Protein AF-A0A4U5LZ97-F1 (afdb_monomer)

Solvent-accessible surface area (backbone atoms only — not comparable to full-atom values): 7752 Å² total; per-residue (Å²): 99,38,39,40,24,37,63,48,69,78,49,68,56,41,72,52,83,88,44,97,67,44,51,53,61,88,69,51,72,62,68,52,49,62,56,18,42,47,71,69,48,42,40,31,29,49,67,33,54,54,53,28,66,70,42,46,84,82,51,78,83,52,92,55,54,44,54,29,56,44,4,62,55,27,60,91,48,46,75,42,74,39,88,79,74,85,77,73,86,81,75,78,87,63,72,98,75,79,83,87,78,81,83,88,55,75,45,76,43,74,77,49,102,63,36,31,36,46,36,56,59,83,79,81,83,133

Nearest PDB structures (foldseek):
  7jhk-assembly4_D  TM=8.291E-01  e=2.664E-02  Homo sapiens
  6wmn-assembly2_D  TM=7.749E-01  e=2.044E-02  Homo sapiens
  6wmn-assembly2_C  TM=7.856E-01  e=2.847E-02  Homo sapiens
  6wmn-assembly1_B  TM=7.831E-01  e=3.250E-02  Homo sapiens

Radius of gyration: 16.09 Å; Cα contacts (8 Å, |Δi|>4): 200; chains: 1; bounding box: 37×41×35 Å

pLDDT: mean 73.14, std 24.69, range [27.11, 96.69]

Secondary structure (DSSP, 8-state):
-EEEEEEES--BPP--TTSTT---TTT--SSBPPPEEEEEEEEEEHHHHHHHHHHGGGS---S-HHHIIIIITTTTSEEEE-TTTS---------S-S-SS----EEEEE-SSSEEEEEE------

Foldseek 3Di:
DEKEAAKDAFAFQDCPPVDPRHDDCVQPVDRGQHIWHDDQWIKDWPVLVVQLVVQLVVHRDDPPCRS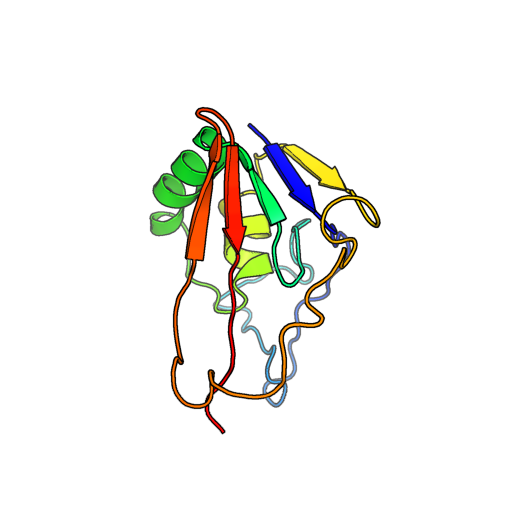RRRTPSSPVHHYDHDHDPDDPPPDPPPDPDDPPDDDDDQDFDDPDPTMIIGRDDDDDDD

Sequence (126 aa):
MSISGITWSTSKVERNPVSRWFVSKKTFNLPMFPVYTTGPAYIMASAACRSILKAVPLHLFLFIEDAFYAGIVAERVKRFNKERVLFVDTRLKSKKTLFGKLSRFATFRQVSRTMVSVILIWEKPK

Organism: Steinernema carpocapsae (NCBI:txid34508)

Structure (mmCIF, N/CA/C/O backbone):
data_AF-A0A4U5LZ97-F1
#
_entry.id   AF-A0A4U5LZ97-F1
#
loop_
_atom_site.group_PDB
_atom_site.id
_atom_site.type_symbol
_atom_site.label_atom_id
_atom_site.label_alt_id
_atom_site.label_comp_id
_atom_site.label_asym_id
_atom_site.label_entity_id
_atom_site.label_seq_id
_atom_site.pdbx_PDB_ins_code
_atom_site.Cartn_x
_atom_site.Cartn_y
_atom_site.Cartn_z
_atom_site.occupancy
_atom_site.B_iso_or_equiv
_atom_site.auth_seq_id
_atom_site.auth_comp_id
_atom_site.auth_asym_id
_atom_site.auth_atom_id
_atom_site.pdbx_PDB_model_num
ATOM 1 N N . MET A 1 1 ? -6.111 2.223 15.580 1.00 80.19 1 MET A N 1
ATOM 2 C CA . MET A 1 1 ? -6.597 1.785 14.250 1.00 80.19 1 MET A CA 1
ATOM 3 C C . MET A 1 1 ? -5.629 0.744 13.708 1.00 80.19 1 MET A C 1
ATOM 5 O O . MET A 1 1 ? -4.432 0.953 13.889 1.00 80.19 1 MET A O 1
ATOM 9 N N . SER A 1 2 ? -6.103 -0.356 13.115 1.00 87.94 2 SER A N 1
ATOM 10 C CA . SER A 1 2 ? -5.221 -1.450 12.689 1.00 87.94 2 SER A CA 1
ATOM 11 C C . SER A 1 2 ? -5.644 -2.175 11.408 1.00 87.94 2 SER A C 1
ATOM 13 O O . SER A 1 2 ? -6.821 -2.157 11.038 1.00 87.94 2 SER A O 1
ATOM 15 N N . ILE A 1 3 ? -4.660 -2.823 10.775 1.00 88.81 3 ILE A N 1
ATOM 16 C CA . ILE A 1 3 ? -4.787 -3.754 9.643 1.00 88.81 3 ILE A CA 1
ATOM 17 C C . ILE A 1 3 ? -4.151 -5.090 10.054 1.00 88.81 3 ILE A C 1
ATOM 19 O O . ILE A 1 3 ? -3.139 -5.118 10.757 1.00 88.81 3 ILE A O 1
ATOM 23 N N . SER A 1 4 ? -4.757 -6.206 9.665 1.00 88.31 4 SER A N 1
ATOM 24 C CA . SER A 1 4 ? -4.269 -7.563 9.917 1.00 88.31 4 SER A CA 1
ATOM 25 C C . SER A 1 4 ? -4.285 -8.376 8.627 1.00 88.31 4 SER A C 1
ATOM 27 O O . SER A 1 4 ? -5.308 -8.438 7.946 1.00 88.31 4 SER A O 1
ATOM 29 N N . GLY A 1 5 ? -3.161 -9.016 8.316 1.00 86.75 5 GLY A N 1
ATOM 30 C CA . GLY A 1 5 ? -2.967 -9.827 7.114 1.00 86.75 5 GLY A CA 1
ATOM 31 C C . GLY A 1 5 ? -1.501 -10.218 6.953 1.00 86.75 5 GLY A C 1
ATOM 32 O O . GLY A 1 5 ? -0.728 -10.098 7.906 1.00 86.75 5 GLY A O 1
ATOM 33 N N . ILE A 1 6 ? -1.120 -10.667 5.759 1.00 87.44 6 ILE A N 1
ATOM 34 C CA . ILE A 1 6 ? 0.278 -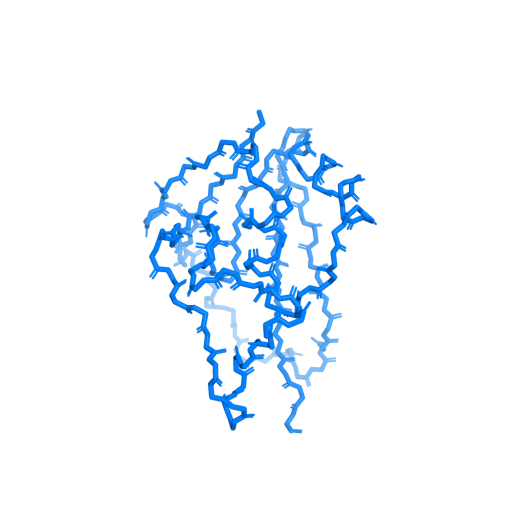10.968 5.430 1.00 87.44 6 ILE A CA 1
ATOM 35 C C . ILE A 1 6 ? 0.992 -9.642 5.177 1.00 87.44 6 ILE A C 1
ATOM 37 O O . ILE A 1 6 ? 0.552 -8.858 4.340 1.00 87.44 6 ILE A O 1
ATOM 41 N N . THR A 1 7 ? 2.064 -9.355 5.911 1.00 89.56 7 THR A N 1
ATOM 42 C CA . THR A 1 7 ? 2.809 -8.096 5.755 1.00 89.56 7 THR A CA 1
ATOM 43 C C . THR A 1 7 ? 4.109 -8.302 5.000 1.00 89.56 7 THR A C 1
ATOM 45 O O . THR A 1 7 ? 4.870 -9.206 5.330 1.00 89.56 7 THR A O 1
ATOM 48 N N . TRP A 1 8 ? 4.399 -7.425 4.044 1.00 88.69 8 TRP A N 1
ATOM 49 C CA . TRP A 1 8 ? 5.676 -7.368 3.339 1.00 88.69 8 TRP A CA 1
ATOM 50 C C . TRP A 1 8 ? 6.440 -6.117 3.766 1.00 88.69 8 TRP A C 1
ATOM 52 O O . TRP A 1 8 ? 5.902 -5.013 3.704 1.00 88.69 8 TRP A O 1
ATOM 62 N N . SER A 1 9 ? 7.686 -6.285 4.212 1.00 84.38 9 SER A N 1
ATOM 63 C CA . SER A 1 9 ? 8.515 -5.200 4.760 1.00 84.38 9 SER A CA 1
ATOM 64 C C . SER A 1 9 ? 9.684 -4.772 3.869 1.00 84.38 9 SER A C 1
ATOM 66 O O . SER A 1 9 ? 10.248 -3.707 4.091 1.00 84.38 9 SER A O 1
ATOM 68 N N . THR A 1 10 ? 10.046 -5.564 2.857 1.00 82.94 10 THR A N 1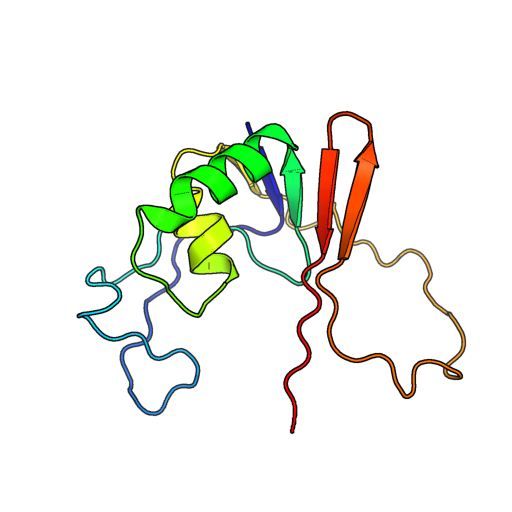
ATOM 69 C CA . THR A 1 10 ? 11.270 -5.374 2.053 1.00 82.94 10 THR A CA 1
ATOM 70 C C . THR A 1 10 ? 11.016 -5.440 0.543 1.00 82.94 10 THR A C 1
ATOM 72 O O . THR A 1 10 ? 11.867 -5.869 -0.235 1.00 82.94 10 THR A O 1
ATOM 75 N N . SER A 1 11 ? 9.836 -5.007 0.094 1.00 91.12 11 SER A N 1
ATOM 76 C CA . SER A 1 11 ? 9.476 -5.046 -1.327 1.00 91.12 11 SER A CA 1
ATOM 77 C C . SER A 1 11 ? 10.227 -3.972 -2.121 1.00 91.12 11 SER A C 1
ATOM 79 O O . SER A 1 11 ? 9.946 -2.777 -1.988 1.00 91.12 11 SER A O 1
ATOM 81 N N . LYS A 1 12 ? 11.139 -4.400 -2.999 1.00 94.94 12 LYS A N 1
ATOM 82 C CA . LYS A 1 12 ? 11.833 -3.516 -3.943 1.00 94.94 12 LYS A CA 1
ATOM 83 C C . LYS A 1 12 ? 10.863 -2.971 -4.987 1.00 94.94 12 LYS A C 1
ATOM 85 O O . LYS A 1 12 ? 10.000 -3.692 -5.486 1.00 94.94 12 LYS A O 1
ATOM 90 N N . VAL A 1 13 ? 11.023 -1.697 -5.325 1.00 95.88 13 VAL A N 1
ATOM 91 C CA . VAL A 1 13 ? 10.261 -1.069 -6.402 1.00 95.88 13 VAL A CA 1
ATOM 92 C C . VAL A 1 13 ? 10.843 -1.514 -7.736 1.00 95.88 13 VAL A C 1
ATOM 94 O O . VAL A 1 13 ? 12.035 -1.332 -7.992 1.00 95.88 13 VAL A O 1
ATOM 97 N N . GLU A 1 14 ? 10.002 -2.084 -8.591 1.00 96.69 14 GLU A N 1
ATOM 98 C CA . GLU A 1 14 ? 10.411 -2.537 -9.914 1.00 96.69 14 GLU A CA 1
ATOM 99 C C . GLU A 1 14 ? 10.627 -1.342 -10.852 1.00 96.69 14 GLU A C 1
ATOM 101 O O . GLU A 1 14 ? 9.759 -0.481 -11.013 1.00 96.69 14 GLU A O 1
ATOM 106 N N . ARG A 1 15 ? 11.818 -1.275 -11.456 1.00 95.88 15 ARG A N 1
ATOM 107 C CA . ARG A 1 15 ? 12.279 -0.159 -12.298 1.00 95.88 15 ARG A CA 1
ATOM 108 C C . ARG A 1 15 ? 12.506 -0.564 -13.753 1.00 95.88 15 ARG A C 1
ATOM 110 O O . ARG A 1 15 ? 12.850 0.296 -14.557 1.00 95.88 15 ARG A O 1
ATOM 117 N N . ASN A 1 16 ? 12.300 -1.830 -14.100 1.00 96.00 16 ASN A N 1
ATOM 118 C CA . ASN A 1 16 ? 12.311 -2.288 -15.479 1.00 96.00 16 ASN A CA 1
ATOM 119 C C . ASN A 1 16 ? 10.979 -1.924 -16.170 1.00 96.00 16 ASN A C 1
ATOM 121 O O . ASN A 1 16 ? 9.952 -2.470 -15.765 1.00 96.00 16 ASN A O 1
ATOM 125 N N . PRO A 1 17 ? 10.973 -1.071 -17.215 1.00 94.06 17 PRO A N 1
ATOM 126 C CA . PRO A 1 17 ? 9.753 -0.639 -17.906 1.00 94.06 17 PRO A CA 1
ATOM 127 C C . PRO A 1 17 ? 8.975 -1.768 -18.595 1.00 94.06 17 PRO A C 1
ATOM 129 O O . PRO A 1 17 ? 7.796 -1.595 -18.886 1.00 94.06 17 PRO A O 1
ATOM 132 N N . VAL A 1 18 ? 9.599 -2.924 -18.832 1.00 95.31 18 VAL A N 1
ATOM 133 C CA . VAL A 1 18 ? 8.944 -4.101 -19.432 1.00 95.31 18 VAL A CA 1
ATOM 134 C C . VAL A 1 18 ? 8.120 -4.881 -18.398 1.00 95.31 18 VAL A C 1
ATOM 136 O O . VAL A 1 18 ? 7.234 -5.659 -18.746 1.00 95.31 18 VAL A O 1
ATOM 139 N N . SER A 1 19 ? 8.386 -4.685 -17.105 1.00 94.75 19 SER A N 1
ATOM 140 C CA . SER A 1 19 ? 7.673 -5.399 -16.052 1.00 94.75 19 SER A CA 1
ATOM 141 C C . SER A 1 19 ? 6.260 -4.857 -15.859 1.00 94.75 19 SER A C 1
ATOM 143 O O . SER A 1 19 ? 6.039 -3.653 -15.748 1.00 94.75 19 SER A O 1
ATOM 145 N N . ARG A 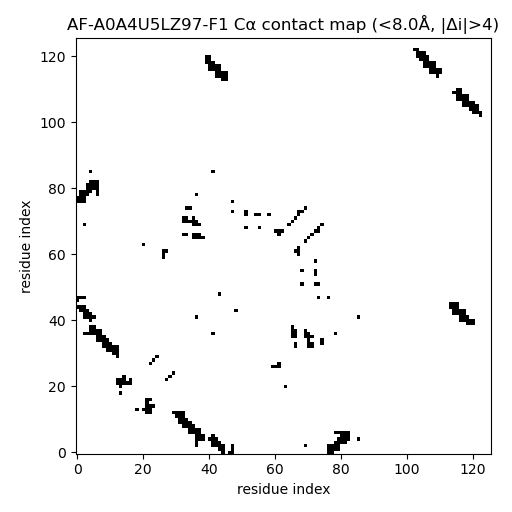1 20 ? 5.299 -5.765 -15.661 1.00 91.50 20 ARG A N 1
ATOM 146 C CA . ARG A 1 20 ? 3.922 -5.428 -15.253 1.00 91.50 20 ARG A CA 1
ATOM 147 C C . ARG A 1 20 ? 3.836 -4.646 -13.936 1.00 91.50 20 ARG A C 1
ATOM 149 O O . ARG A 1 20 ? 2.780 -4.101 -13.630 1.00 91.50 20 ARG A O 1
ATOM 156 N N . TRP A 1 21 ? 4.905 -4.663 -13.141 1.00 93.12 21 TRP A N 1
ATOM 157 C CA . TRP A 1 21 ? 5.005 -3.987 -11.849 1.00 93.12 21 TRP A CA 1
ATOM 158 C C . TRP A 1 21 ? 5.874 -2.725 -11.912 1.00 93.12 21 TRP A C 1
ATOM 160 O O . TRP A 1 21 ? 6.200 -2.172 -10.867 1.00 93.12 21 TRP A O 1
ATOM 170 N N . PHE A 1 22 ? 6.255 -2.272 -13.111 1.00 95.81 22 PHE A N 1
ATOM 171 C CA . PHE A 1 22 ? 7.088 -1.089 -13.302 1.00 95.81 22 PHE A CA 1
ATOM 172 C C . PHE A 1 22 ? 6.497 0.152 -12.635 1.00 95.81 22 PHE A C 1
ATOM 174 O O . PHE A 1 22 ? 5.366 0.547 -12.915 1.00 95.81 22 PHE A O 1
ATOM 181 N N . VAL A 1 23 ? 7.306 0.830 -11.825 1.00 95.75 23 VAL A N 1
ATOM 182 C CA . VAL A 1 23 ? 6.962 2.126 -11.243 1.00 95.75 23 VAL A CA 1
ATOM 183 C C . VAL A 1 23 ? 8.046 3.132 -11.593 1.00 95.75 23 VAL A C 1
ATOM 185 O O . VAL A 1 23 ? 9.232 2.938 -11.310 1.00 95.75 23 VAL A O 1
ATOM 188 N N . SER A 1 24 ? 7.639 4.257 -12.178 1.00 94.94 24 SER A N 1
ATOM 189 C CA . SER A 1 24 ? 8.561 5.340 -12.512 1.00 94.94 24 SER A CA 1
ATOM 190 C C . SER A 1 24 ? 9.044 6.080 -11.256 1.00 94.94 24 SER A C 1
ATOM 192 O O . SER A 1 24 ? 8.335 6.157 -10.249 1.00 94.94 24 SER A O 1
ATOM 194 N N . LYS A 1 25 ? 10.234 6.695 -11.313 1.00 95.50 25 LYS A N 1
ATOM 195 C CA . LYS A 1 25 ? 10.718 7.571 -10.227 1.00 95.50 25 LYS A CA 1
ATOM 196 C C . LYS A 1 25 ? 9.847 8.819 -10.030 1.00 95.50 25 LYS A C 1
ATOM 198 O O . LYS A 1 25 ? 9.851 9.371 -8.937 1.00 95.50 25 LYS A O 1
ATOM 203 N N . LYS A 1 26 ? 9.098 9.236 -11.062 1.00 94.19 26 LYS A N 1
ATOM 204 C CA . LYS A 1 26 ? 8.130 10.342 -10.979 1.00 94.19 26 LYS A CA 1
ATOM 205 C C . LYS A 1 26 ? 6.917 9.965 -10.123 1.00 94.19 26 LYS A C 1
ATOM 207 O O . LYS A 1 26 ? 6.404 10.808 -9.404 1.00 94.19 26 LYS A O 1
ATOM 212 N N . THR A 1 27 ? 6.481 8.705 -10.192 1.00 93.44 27 THR A N 1
ATOM 213 C CA . THR A 1 27 ? 5.342 8.187 -9.417 1.00 93.44 27 THR A CA 1
ATOM 214 C C . THR A 1 27 ? 5.731 7.885 -7.972 1.00 93.44 27 THR A C 1
ATOM 216 O O . THR A 1 27 ? 5.002 8.219 -7.047 1.00 93.44 27 THR A O 1
ATOM 219 N N . PHE A 1 28 ? 6.884 7.245 -7.772 1.00 94.12 28 PHE A N 1
ATOM 220 C CA . PHE A 1 28 ? 7.402 6.905 -6.450 1.00 94.12 28 PHE A CA 1
ATOM 221 C C . PHE A 1 28 ? 8.929 6.886 -6.505 1.00 94.12 28 PHE A C 1
ATOM 223 O O . PHE A 1 28 ? 9.521 6.090 -7.242 1.00 94.12 28 PHE A O 1
ATOM 230 N N . ASN A 1 29 ? 9.582 7.782 -5.768 1.00 94.56 29 ASN A N 1
ATOM 231 C CA . ASN A 1 29 ? 11.022 8.031 -5.891 1.00 94.56 29 ASN A CA 1
ATOM 232 C C . ASN A 1 29 ? 11.890 7.063 -5.064 1.00 94.56 29 ASN A C 1
ATOM 234 O O . ASN A 1 29 ? 13.037 6.818 -5.440 1.00 94.56 29 ASN 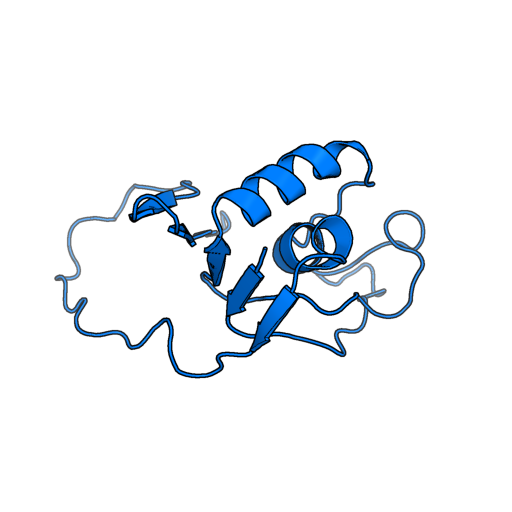A O 1
ATOM 238 N N . LEU A 1 30 ? 11.350 6.473 -3.995 1.00 94.31 30 LEU A N 1
ATOM 239 C CA . LEU A 1 30 ? 12.098 5.595 -3.095 1.00 94.31 30 LEU A CA 1
ATOM 240 C C . LEU A 1 30 ? 12.390 4.222 -3.727 1.00 94.31 30 LEU A C 1
ATOM 242 O O . LEU A 1 30 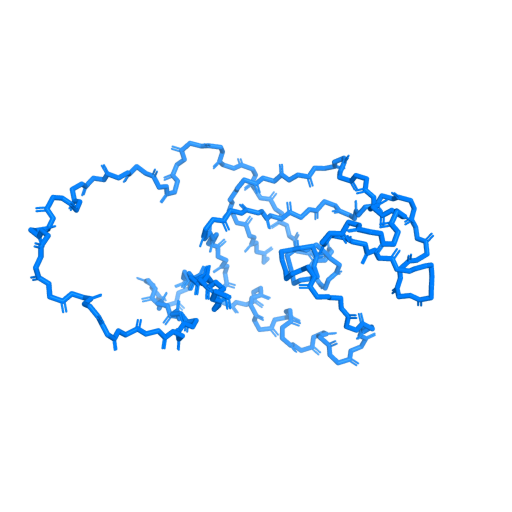? 11.609 3.724 -4.540 1.00 94.31 30 LEU A O 1
ATOM 246 N N . PRO A 1 31 ? 13.511 3.572 -3.376 1.00 95.00 31 PRO A N 1
ATOM 247 C CA . PRO A 1 31 ? 13.878 2.268 -3.934 1.00 95.00 31 PRO A CA 1
ATOM 248 C C . PRO A 1 31 ? 13.052 1.099 -3.373 1.00 95.00 31 PRO A C 1
ATOM 250 O O . PRO A 1 31 ? 12.983 0.049 -4.010 1.00 95.00 31 PRO A O 1
ATOM 253 N N . MET A 1 32 ? 12.430 1.279 -2.206 1.00 95.06 32 MET A N 1
ATOM 254 C CA . MET A 1 32 ? 11.659 0.263 -1.487 1.00 95.06 32 MET A CA 1
ATOM 255 C C . MET A 1 32 ? 10.282 0.824 -1.140 1.00 95.06 32 MET A C 1
ATOM 257 O O . MET A 1 32 ? 10.169 1.996 -0.774 1.00 95.06 32 MET A O 1
ATOM 261 N N . PHE A 1 33 ? 9.245 -0.006 -1.242 1.00 94.31 33 PHE A N 1
ATOM 262 C CA . PHE A 1 33 ? 7.934 0.345 -0.703 1.00 94.31 33 PHE A CA 1
ATOM 263 C C . PHE A 1 33 ? 7.961 0.341 0.833 1.00 94.31 33 PHE A C 1
ATOM 265 O O . PHE A 1 33 ? 8.722 -0.435 1.421 1.00 94.31 33 PHE A O 1
ATOM 272 N N . PRO A 1 34 ? 7.129 1.168 1.497 1.00 93.25 34 PRO A N 1
ATOM 273 C CA . PRO A 1 34 ? 6.917 1.047 2.937 1.00 93.25 34 PRO A CA 1
ATOM 274 C C . PRO A 1 34 ? 6.291 -0.311 3.264 1.00 93.25 34 PRO A C 1
ATOM 276 O O . PRO A 1 34 ? 5.767 -0.986 2.382 1.00 93.25 34 PRO A O 1
ATOM 279 N N . VAL A 1 35 ? 6.287 -0.699 4.540 1.00 93.19 35 VAL A N 1
ATOM 280 C CA . VAL A 1 35 ? 5.620 -1.937 4.967 1.00 93.19 35 VAL A CA 1
ATOM 281 C C . VAL A 1 35 ? 4.141 -1.891 4.572 1.00 93.19 35 VAL A C 1
ATOM 283 O O . VAL A 1 35 ? 3.420 -0.975 4.972 1.00 93.19 35 VAL A O 1
ATOM 286 N N . TYR A 1 36 ? 3.673 -2.892 3.830 1.00 93.69 36 TYR A N 1
ATOM 287 C CA . TYR A 1 36 ? 2.272 -3.004 3.423 1.00 93.69 36 TYR A CA 1
ATOM 288 C C . TYR A 1 36 ? 1.698 -4.383 3.722 1.00 93.69 36 TYR A C 1
ATOM 290 O O . TYR A 1 36 ? 2.425 -5.354 3.928 1.00 93.69 36 TYR A O 1
ATOM 298 N N . THR A 1 37 ? 0.372 -4.455 3.801 1.00 91.50 37 THR A N 1
ATOM 299 C CA . THR A 1 37 ? -0.352 -5.725 3.896 1.00 91.50 37 THR A CA 1
ATOM 300 C C . THR A 1 37 ? -0.762 -6.160 2.494 1.00 91.50 37 THR A C 1
ATOM 302 O O . THR A 1 37 ? -1.260 -5.338 1.734 1.00 91.50 37 THR A O 1
ATOM 305 N N . THR A 1 38 ? -0.541 -7.427 2.159 1.00 88.44 38 THR A N 1
ATOM 306 C CA . THR A 1 38 ? -0.814 -7.999 0.837 1.00 88.44 38 THR A CA 1
ATOM 307 C C . THR A 1 38 ? -1.616 -9.291 0.941 1.00 88.44 38 THR A C 1
ATOM 309 O O . THR A 1 38 ? -1.738 -9.887 2.018 1.00 88.44 38 THR A O 1
ATOM 312 N N . GLY A 1 39 ? -2.149 -9.727 -0.195 1.00 82.88 39 GLY A N 1
ATOM 313 C CA . GLY A 1 39 ? -2.863 -10.982 -0.357 1.00 82.88 39 GLY A CA 1
ATOM 314 C C . GLY A 1 39 ? -4.261 -10.771 -0.932 1.00 82.88 39 GLY A C 1
ATOM 315 O O . GLY A 1 39 ? -4.677 -9.642 -1.171 1.00 82.88 39 GLY A O 1
ATOM 316 N N . PRO A 1 40 ? -5.024 -11.858 -1.127 1.00 79.38 40 PRO A N 1
ATOM 317 C CA . PRO A 1 40 ? -6.366 -11.779 -1.709 1.00 79.38 40 PRO A CA 1
ATOM 318 C C . PRO A 1 40 ? -7.355 -10.998 -0.830 1.00 79.38 40 PRO A C 1
ATOM 320 O O . PRO A 1 40 ? -8.399 -10.554 -1.304 1.00 79.38 40 PRO A O 1
ATOM 323 N N . ALA A 1 41 ? -7.056 -10.861 0.464 1.00 80.25 41 ALA A N 1
ATOM 324 C CA . ALA A 1 41 ? -7.815 -10.039 1.389 1.00 80.25 41 ALA A CA 1
ATOM 325 C C . ALA A 1 41 ? -7.038 -9.794 2.689 1.00 80.25 41 ALA A C 1
ATOM 327 O O . ALA A 1 41 ? -6.159 -10.563 3.086 1.00 80.25 41 ALA A O 1
ATOM 328 N N . TYR A 1 42 ? -7.425 -8.733 3.390 1.00 83.69 42 TYR A N 1
ATOM 329 C CA . TYR A 1 42 ? -6.951 -8.396 4.727 1.00 83.69 42 TYR A CA 1
ATOM 330 C C . TYR A 1 42 ? -8.090 -7.776 5.538 1.00 83.69 42 TYR A C 1
ATOM 332 O O . TYR A 1 42 ? -9.068 -7.242 5.011 1.00 83.69 42 TYR A O 1
ATOM 340 N N . ILE A 1 43 ? -7.981 -7.862 6.859 1.00 84.00 43 ILE A N 1
ATOM 341 C CA . ILE A 1 43 ? -8.984 -7.321 7.775 1.00 84.00 43 ILE A CA 1
ATOM 342 C C . ILE A 1 43 ? -8.499 -5.985 8.304 1.00 84.00 43 ILE A C 1
ATOM 344 O O . ILE A 1 43 ? -7.346 -5.847 8.711 1.00 84.00 43 ILE A O 1
ATOM 348 N N . MET A 1 44 ? -9.394 -5.003 8.355 1.00 86.06 44 MET A N 1
ATOM 349 C CA . MET A 1 44 ? -9.086 -3.709 8.946 1.00 86.06 44 MET A CA 1
ATOM 350 C C . MET A 1 44 ? -10.222 -3.188 9.815 1.00 86.06 44 MET A C 1
ATOM 352 O O . MET A 1 44 ? -11.406 -3.454 9.597 1.00 86.06 44 MET A O 1
ATOM 356 N N . ALA A 1 45 ? -9.850 -2.409 10.827 1.00 86.94 45 ALA A N 1
ATOM 357 C CA . ALA A 1 45 ? -10.826 -1.669 11.612 1.00 86.94 45 ALA A CA 1
ATOM 358 C C . ALA A 1 45 ? -11.553 -0.656 10.711 1.00 86.94 45 ALA A C 1
ATOM 360 O O . ALA A 1 45 ? -10.919 0.018 9.895 1.00 86.94 45 ALA A O 1
ATOM 361 N N . SER A 1 46 ? -12.862 -0.468 10.903 1.00 85.06 46 SER A N 1
ATOM 362 C CA . SER A 1 46 ? -13.648 0.491 10.102 1.00 85.06 46 SER A CA 1
ATOM 363 C C . SER A 1 46 ? -13.074 1.914 10.157 1.00 85.06 46 SER A C 1
ATOM 365 O O . SER A 1 46 ? -13.058 2.641 9.166 1.00 85.06 46 SER A O 1
ATOM 367 N N . ALA A 1 47 ? -12.526 2.296 11.311 1.00 86.38 47 ALA A N 1
ATOM 368 C CA . ALA A 1 47 ? -11.852 3.571 11.505 1.00 86.38 47 ALA A CA 1
ATOM 369 C C . ALA A 1 47 ? -10.544 3.690 10.697 1.00 86.38 47 ALA A C 1
ATOM 371 O O . ALA A 1 47 ? -10.261 4.765 10.176 1.00 86.38 47 ALA A O 1
ATOM 372 N N . ALA A 1 48 ? -9.793 2.591 10.537 1.00 87.94 48 ALA A N 1
ATOM 373 C CA . ALA A 1 48 ? -8.615 2.555 9.669 1.00 87.94 48 ALA A CA 1
ATOM 374 C C . ALA A 1 48 ? -9.018 2.759 8.203 1.00 87.94 48 ALA A C 1
ATOM 376 O O . ALA A 1 48 ? -8.456 3.622 7.540 1.00 87.94 48 ALA A O 1
ATOM 377 N N . CYS A 1 49 ? -10.047 2.041 7.736 1.00 88.62 49 CYS A N 1
ATOM 378 C CA . CYS A 1 49 ? -10.585 2.188 6.381 1.00 88.62 49 CYS A CA 1
ATOM 379 C C . CYS A 1 49 ? -10.988 3.643 6.088 1.00 88.62 49 CYS A C 1
ATOM 381 O O . CYS A 1 49 ? -10.524 4.235 5.117 1.00 88.62 49 CYS A O 1
ATOM 383 N N . ARG A 1 50 ? -11.769 4.266 6.981 1.00 88.75 50 ARG A N 1
ATOM 384 C CA . ARG A 1 50 ? -12.157 5.681 6.847 1.00 88.75 50 ARG A CA 1
ATOM 385 C C . ARG A 1 50 ? -10.956 6.625 6.825 1.00 88.75 50 ARG A C 1
ATOM 387 O O . ARG A 1 50 ? -10.957 7.577 6.052 1.00 88.75 50 ARG A O 1
ATOM 394 N N . SER A 1 51 ? -9.953 6.383 7.668 1.00 90.44 51 SER A N 1
ATOM 395 C CA . SER A 1 51 ? -8.736 7.200 7.698 1.00 90.44 51 SER A CA 1
ATOM 396 C C . SER A 1 51 ? -7.954 7.098 6.391 1.00 90.44 51 SER A C 1
ATOM 398 O O . SER A 1 51 ? -7.492 8.118 5.891 1.00 90.44 51 SER A O 1
ATOM 400 N N . ILE A 1 52 ? -7.837 5.889 5.834 1.00 91.69 52 ILE A N 1
ATOM 401 C CA . ILE A 1 52 ? -7.176 5.648 4.548 1.00 91.69 52 ILE A CA 1
ATOM 402 C C . ILE A 1 52 ? -7.925 6.402 3.453 1.00 91.69 52 ILE A C 1
ATOM 404 O O . ILE A 1 52 ? -7.323 7.227 2.780 1.00 91.69 52 ILE A O 1
ATOM 408 N N . LEU A 1 53 ? -9.245 6.209 3.339 1.00 91.75 53 LEU A N 1
ATOM 409 C CA . LEU A 1 53 ? -10.064 6.856 2.306 1.00 91.75 53 LEU A CA 1
ATOM 410 C C . LEU A 1 53 ? -9.976 8.388 2.346 1.00 91.75 53 LEU A C 1
ATOM 412 O O . LEU A 1 53 ? -9.907 9.019 1.297 1.00 91.75 53 LEU A O 1
ATOM 416 N N . LYS A 1 54 ? -9.918 8.989 3.541 1.00 93.19 54 LYS A N 1
ATOM 417 C CA . LYS A 1 54 ? -9.726 10.440 3.697 1.00 93.19 54 LYS A CA 1
ATOM 418 C C . LYS A 1 54 ? -8.336 10.921 3.270 1.00 93.19 54 LYS A C 1
ATOM 420 O O . LYS A 1 54 ? -8.203 12.068 2.866 1.00 93.19 54 LYS A O 1
ATOM 425 N N . ALA A 1 55 ? -7.316 10.074 3.383 1.00 93.62 55 ALA A N 1
ATOM 426 C CA . ALA A 1 55 ? -5.936 10.415 3.050 1.00 93.62 55 ALA A CA 1
ATOM 427 C C . ALA A 1 55 ? -5.582 10.162 1.573 1.00 93.62 55 ALA A C 1
ATOM 429 O O . ALA A 1 55 ? -4.604 10.731 1.092 1.00 93.62 55 ALA A O 1
ATOM 430 N N . VAL A 1 56 ? -6.361 9.354 0.840 1.00 93.31 56 VAL A N 1
ATOM 431 C CA . VAL A 1 56 ? -6.119 9.046 -0.586 1.00 93.31 56 VAL A CA 1
ATOM 432 C C . VAL A 1 56 ? -5.895 10.301 -1.447 1.00 93.31 56 VAL A C 1
ATOM 434 O O . VAL A 1 56 ? -4.908 10.306 -2.180 1.00 93.31 56 VAL A O 1
ATOM 437 N N . PRO A 1 57 ? -6.708 11.377 -1.356 1.00 94.38 57 PRO A N 1
ATOM 438 C CA . PRO A 1 57 ? -6.543 12.552 -2.221 1.00 94.38 57 PRO A CA 1
ATOM 439 C C . PRO A 1 57 ? -5.231 13.320 -2.009 1.00 94.38 57 PRO A C 1
ATOM 441 O O . PRO A 1 57 ? -4.869 14.146 -2.838 1.00 94.38 57 PRO A O 1
ATOM 444 N N . LEU A 1 58 ? -4.525 13.067 -0.902 1.00 94.31 58 LEU A N 1
ATOM 445 C CA . LEU A 1 58 ? -3.260 13.726 -0.561 1.00 94.31 58 LEU A CA 1
ATOM 446 C C . LEU A 1 58 ? -2.038 13.035 -1.186 1.00 94.31 58 LEU A C 1
ATOM 448 O O . LEU A 1 58 ? -0.915 13.497 -0.996 1.00 94.31 58 LEU A O 1
ATOM 452 N N . HIS A 1 59 ? -2.235 11.917 -1.889 1.00 92.38 59 HIS A N 1
ATOM 453 C CA . HIS A 1 59 ? -1.157 11.086 -2.413 1.00 92.38 59 HIS A CA 1
ATOM 454 C C . HIS A 1 59 ? -1.248 10.949 -3.932 1.00 92.38 59 HIS A C 1
ATOM 456 O O . HIS A 1 59 ? -2.332 10.845 -4.505 1.00 92.38 59 HIS A O 1
ATOM 462 N N . LEU A 1 60 ? -0.086 10.879 -4.585 1.00 93.12 60 LEU A N 1
ATOM 463 C CA . LEU A 1 60 ? -0.012 10.524 -5.996 1.00 93.12 60 LEU A CA 1
ATOM 464 C C . LEU A 1 60 ? -0.407 9.056 -6.176 1.00 93.12 60 LEU A C 1
ATOM 466 O O . LEU A 1 60 ? 0.148 8.174 -5.520 1.00 93.12 60 LEU A O 1
ATOM 470 N N . PHE A 1 61 ? -1.366 8.800 -7.065 1.00 91.75 61 PHE A N 1
ATOM 471 C CA . PHE A 1 61 ? -1.891 7.459 -7.290 1.00 91.75 61 PHE A CA 1
ATOM 472 C C . PHE A 1 61 ? -0.802 6.479 -7.754 1.00 91.75 61 PHE A C 1
ATOM 474 O O . PHE A 1 61 ? -0.039 6.758 -8.683 1.00 91.75 61 PHE A O 1
ATOM 481 N N . LEU A 1 62 ? -0.781 5.299 -7.130 1.00 92.56 62 LEU A N 1
ATOM 482 C CA . LEU A 1 62 ? 0.055 4.162 -7.500 1.00 92.56 62 LEU A CA 1
ATOM 483 C C . LEU A 1 62 ? -0.851 2.965 -7.811 1.00 92.56 62 LEU A C 1
ATOM 485 O O . LEU A 1 62 ? -1.654 2.561 -6.978 1.00 92.56 62 LEU A O 1
ATOM 489 N N . PHE A 1 63 ? -0.685 2.365 -8.992 1.00 91.19 63 PHE A N 1
ATOM 490 C CA . PHE A 1 63 ? -1.558 1.281 -9.469 1.00 91.19 63 PHE A CA 1
ATOM 491 C C . PHE A 1 63 ? -1.408 -0.045 -8.703 1.00 91.19 63 PHE A C 1
ATOM 493 O O . PHE A 1 63 ? -2.231 -0.944 -8.857 1.00 91.19 63 PHE A O 1
ATOM 500 N N . ILE A 1 64 ? -0.341 -0.202 -7.918 1.00 92.06 64 ILE A N 1
ATOM 501 C CA . ILE A 1 64 ? -0.143 -1.368 -7.057 1.00 92.06 64 ILE A CA 1
ATOM 502 C C . ILE A 1 64 ? -0.985 -1.147 -5.797 1.00 92.06 64 ILE A C 1
ATOM 504 O O . ILE A 1 64 ? -0.521 -0.531 -4.840 1.00 92.06 64 ILE A O 1
ATOM 508 N N . GLU A 1 65 ? -2.231 -1.621 -5.829 1.00 91.38 65 GLU A N 1
ATOM 509 C CA . GLU A 1 65 ? -3.267 -1.315 -4.831 1.00 91.38 65 GLU A CA 1
ATOM 510 C C . GLU A 1 65 ? -2.845 -1.634 -3.391 1.00 91.38 65 GLU A C 1
ATOM 512 O O . GLU A 1 65 ? -2.962 -0.768 -2.524 1.00 91.38 65 GLU A O 1
ATOM 517 N N . ASP A 1 66 ? -2.294 -2.825 -3.139 1.00 91.88 66 ASP A N 1
ATOM 518 C CA . ASP A 1 66 ? -1.815 -3.229 -1.808 1.00 91.88 66 ASP A CA 1
ATOM 519 C C . ASP A 1 66 ? -0.735 -2.269 -1.284 1.00 91.88 66 ASP A C 1
ATOM 521 O O . ASP A 1 66 ? -0.814 -1.760 -0.162 1.00 91.88 66 ASP A O 1
ATOM 525 N N . ALA A 1 67 ? 0.261 -1.963 -2.122 1.00 93.38 67 ALA A N 1
ATOM 526 C CA . ALA A 1 67 ? 1.344 -1.051 -1.769 1.00 93.38 67 ALA A CA 1
ATOM 527 C C . ALA A 1 67 ? 0.837 0.388 -1.578 1.00 93.38 67 ALA A C 1
ATOM 529 O O . ALA A 1 67 ? 1.334 1.109 -0.711 1.00 93.38 67 ALA A O 1
ATOM 530 N N . PHE A 1 68 ? -0.172 0.805 -2.345 1.00 94.69 68 PHE A N 1
ATOM 531 C CA . PHE A 1 68 ? -0.771 2.129 -2.245 1.00 94.69 68 PHE A CA 1
ATOM 532 C C . PHE A 1 68 ? -1.650 2.265 -0.997 1.00 94.69 68 PHE A C 1
ATOM 534 O O . PHE A 1 68 ? -1.317 3.029 -0.092 1.00 94.69 68 PHE A O 1
ATOM 541 N N . TYR A 1 69 ? -2.744 1.506 -0.905 1.00 93.88 69 TYR A N 1
ATOM 542 C CA . TYR A 1 69 ? -3.736 1.648 0.161 1.00 93.88 69 TYR A CA 1
ATOM 543 C C . TYR A 1 69 ? -3.255 1.092 1.497 1.00 93.88 69 TYR A C 1
ATOM 545 O O . TYR A 1 69 ? -3.448 1.744 2.520 1.00 93.88 69 TYR A O 1
ATOM 553 N N . ALA A 1 70 ? -2.642 -0.096 1.513 1.00 92.62 70 ALA A N 1
ATOM 554 C CA . ALA A 1 70 ? -2.209 -0.764 2.743 1.00 92.62 70 ALA A CA 1
ATOM 555 C C . ALA A 1 70 ? -0.743 -0.469 3.113 1.00 92.62 70 ALA A C 1
ATOM 557 O O . ALA A 1 70 ? -0.295 -0.848 4.201 1.00 92.62 70 ALA A O 1
ATOM 558 N N . GLY A 1 71 ? -0.006 0.234 2.249 1.00 93.88 71 GLY A N 1
ATOM 559 C CA . GLY A 1 71 ? 1.361 0.705 2.474 1.00 93.88 71 GLY A CA 1
ATOM 560 C C . GLY A 1 71 ? 1.431 2.212 2.658 1.00 93.88 71 GLY A C 1
ATOM 561 O O . GLY A 1 71 ? 1.399 2.694 3.788 1.00 93.88 71 GLY A O 1
ATOM 562 N N . ILE A 1 72 ? 1.520 2.928 1.536 1.00 94.50 72 ILE A N 1
ATOM 563 C CA . ILE A 1 72 ? 1.773 4.374 1.451 1.00 94.50 72 ILE A CA 1
ATOM 564 C C . ILE A 1 72 ? 0.699 5.167 2.204 1.00 94.50 72 ILE A C 1
ATOM 566 O O . ILE A 1 72 ? 1.004 5.877 3.155 1.00 94.50 72 ILE A O 1
ATOM 570 N N . VAL A 1 73 ? -0.574 5.003 1.841 1.00 94.94 73 VAL A N 1
ATOM 571 C CA . VAL A 1 73 ? -1.670 5.786 2.435 1.00 94.94 73 VAL A CA 1
ATOM 572 C C . VAL A 1 73 ? -1.937 5.361 3.887 1.00 94.94 73 VAL A C 1
ATOM 574 O O . VAL A 1 73 ? -2.306 6.177 4.731 1.00 94.94 73 VAL A O 1
ATOM 577 N N . ALA A 1 74 ? -1.726 4.081 4.206 1.00 93.19 74 ALA A N 1
ATOM 578 C CA . ALA A 1 74 ? -1.914 3.529 5.546 1.00 93.19 74 ALA A CA 1
ATOM 579 C C . ALA A 1 74 ? -0.656 3.576 6.427 1.00 93.19 74 ALA A C 1
ATOM 581 O O . ALA A 1 74 ? -0.617 2.876 7.438 1.00 93.19 74 ALA A O 1
ATOM 582 N N . GLU A 1 75 ? 0.377 4.354 6.089 1.00 90.06 75 GLU A N 1
ATOM 583 C CA . GLU A 1 75 ? 1.680 4.343 6.777 1.00 90.06 75 GLU A CA 1
ATOM 584 C C . GLU A 1 75 ? 1.545 4.402 8.310 1.00 90.06 75 GLU A C 1
ATOM 586 O O . GLU A 1 75 ? 2.108 3.564 9.015 1.00 90.06 75 GLU A O 1
ATOM 591 N N . ARG A 1 76 ? 0.683 5.296 8.815 1.00 87.88 76 ARG A N 1
ATOM 592 C CA . ARG A 1 76 ? 0.430 5.521 10.252 1.00 87.88 76 ARG A CA 1
ATOM 593 C C . ARG A 1 76 ? -0.504 4.498 10.917 1.00 87.88 76 ARG A C 1
ATOM 595 O O . ARG A 1 76 ? -0.785 4.598 12.113 1.00 87.88 76 ARG A O 1
ATOM 602 N N . VAL A 1 77 ? -1.036 3.532 10.172 1.00 89.88 77 VAL A N 1
ATOM 603 C CA . VAL A 1 77 ? -1.945 2.510 10.701 1.00 89.88 77 VAL A CA 1
ATOM 604 C C . VAL A 1 77 ? -1.137 1.340 11.265 1.00 89.88 77 VAL A C 1
ATOM 606 O O . VAL A 1 77 ? -0.237 0.813 10.613 1.00 89.88 77 VAL A O 1
ATOM 609 N N . LYS A 1 78 ? -1.472 0.892 12.484 1.00 90.31 78 LYS A N 1
ATOM 610 C CA . LYS A 1 78 ? -0.794 -0.255 13.110 1.00 90.31 78 LYS A CA 1
ATOM 611 C C . LYS A 1 78 ? -1.069 -1.532 12.313 1.00 90.31 78 LYS A C 1
ATOM 613 O O . LYS A 1 78 ? -2.224 -1.843 12.023 1.00 90.31 78 LYS A O 1
ATOM 618 N N . ARG A 1 79 ? -0.027 -2.294 11.996 1.00 88.25 79 ARG A N 1
ATOM 619 C CA . ARG A 1 79 ? -0.138 -3.546 11.238 1.00 88.25 79 ARG A CA 1
ATOM 620 C C . ARG A 1 79 ? 0.172 -4.729 12.140 1.00 88.25 79 ARG A C 1
ATOM 622 O O . ARG A 1 79 ? 1.103 -4.671 12.936 1.00 88.25 79 ARG A O 1
ATOM 629 N N . PHE A 1 80 ? -0.606 -5.792 11.996 1.00 86.81 80 PHE A N 1
ATOM 630 C CA . PHE A 1 80 ? -0.369 -7.065 12.663 1.00 86.81 80 PHE A CA 1
ATOM 631 C C . PHE A 1 80 ? -0.136 -8.132 11.600 1.00 86.81 80 PHE A C 1
ATOM 633 O O . PHE A 1 80 ? -1.060 -8.463 10.851 1.00 86.81 80 PHE A O 1
ATOM 640 N N . ASN A 1 81 ? 1.092 -8.653 11.538 1.00 83.75 81 ASN A N 1
ATOM 641 C CA . ASN A 1 81 ? 1.409 -9.768 10.657 1.00 83.75 81 ASN A CA 1
ATOM 642 C C . ASN A 1 81 ? 0.702 -11.026 11.175 1.00 83.75 81 ASN A C 1
ATOM 644 O O . ASN A 1 81 ? 0.933 -11.458 12.305 1.00 83.75 81 ASN A O 1
ATOM 648 N N . LYS A 1 82 ? -0.195 -11.589 10.367 1.00 74.50 82 LYS A N 1
ATOM 649 C CA . LYS A 1 82 ? -0.902 -12.835 10.671 1.00 74.50 82 LYS A CA 1
ATOM 650 C C . LYS A 1 82 ? -0.785 -13.774 9.482 1.00 74.50 82 LYS A C 1
ATOM 652 O O . LYS A 1 82 ? -1.724 -13.923 8.707 1.00 74.50 82 LYS A O 1
ATOM 657 N N . GLU A 1 83 ? 0.360 -14.440 9.387 1.00 57.84 83 GLU A N 1
ATOM 658 C CA . GLU A 1 83 ? 0.712 -15.337 8.279 1.00 57.84 83 GLU A CA 1
ATOM 659 C C . GLU A 1 83 ? -0.209 -16.563 8.139 1.00 57.84 83 GLU A C 1
ATOM 661 O O . GLU A 1 83 ? -0.194 -17.207 7.097 1.00 57.84 83 GLU A O 1
ATOM 666 N N . ARG A 1 84 ? -1.021 -16.906 9.156 1.00 48.72 84 ARG A N 1
ATOM 667 C CA . ARG A 1 84 ? -1.785 -18.175 9.177 1.00 48.72 84 ARG A CA 1
ATOM 668 C C . ARG A 1 84 ? -3.244 -18.121 9.640 1.00 48.72 84 ARG A C 1
ATOM 670 O O . ARG A 1 84 ? -3.852 -19.173 9.782 1.00 48.72 84 ARG A O 1
ATOM 677 N N . VAL A 1 85 ? -3.830 -16.952 9.914 1.00 49.19 85 VAL A N 1
ATOM 678 C CA . VAL A 1 85 ? -5.080 -16.919 10.718 1.00 49.19 85 VAL A CA 1
ATOM 679 C C . VAL A 1 85 ? -6.333 -16.486 9.951 1.00 49.19 85 VAL A C 1
ATOM 681 O O . VAL A 1 85 ? -7.433 -16.791 10.394 1.00 49.19 85 VAL A O 1
ATOM 684 N N . LEU A 1 86 ? -6.222 -15.796 8.812 1.00 52.16 86 LEU A N 1
ATOM 685 C CA . LEU A 1 86 ? -7.409 -15.162 8.211 1.00 52.16 86 LEU A CA 1
ATOM 686 C C . LEU A 1 86 ? -8.069 -15.949 7.075 1.00 52.16 86 LEU A C 1
ATOM 688 O O . LEU A 1 86 ? -9.259 -15.759 6.844 1.00 52.16 86 LEU A O 1
ATOM 692 N N . PHE A 1 87 ? -7.348 -16.869 6.431 1.00 49.31 87 PHE A N 1
ATOM 693 C CA . PHE A 1 87 ? -7.888 -17.704 5.354 1.00 49.31 87 PHE A CA 1
ATOM 694 C C . PHE A 1 87 ? -7.435 -19.153 5.522 1.00 49.31 87 PHE A C 1
ATOM 696 O O . PHE A 1 87 ? -6.590 -19.652 4.786 1.00 49.31 87 PHE A O 1
ATOM 703 N N . VAL A 1 88 ? -8.004 -19.841 6.512 1.00 40.59 88 VAL A N 1
ATOM 704 C CA . VAL A 1 88 ? -8.175 -21.290 6.389 1.00 40.59 88 VAL A CA 1
ATOM 705 C C . VAL A 1 88 ? -9.382 -21.466 5.473 1.00 40.59 88 VAL A C 1
ATOM 707 O O . VAL A 1 88 ? -10.490 -21.095 5.866 1.00 40.59 88 VAL A O 1
ATOM 710 N N . ASP A 1 89 ? -9.178 -21.978 4.257 1.00 41.41 89 ASP A N 1
ATOM 711 C CA . ASP A 1 89 ? -10.268 -22.480 3.411 1.00 41.41 89 ASP A CA 1
ATOM 712 C C . ASP A 1 89 ? -10.983 -23.600 4.176 1.00 41.41 89 ASP A C 1
ATOM 714 O O . ASP A 1 89 ? -10.636 -24.778 4.128 1.00 41.41 89 ASP A O 1
ATOM 718 N N . THR A 1 90 ? -11.962 -23.207 4.980 1.00 35.50 90 THR A N 1
ATOM 719 C CA . THR A 1 90 ? -12.873 -24.115 5.655 1.00 35.50 90 THR A CA 1
ATOM 720 C C . THR A 1 90 ? -14.118 -24.194 4.794 1.00 35.50 90 THR A C 1
ATOM 722 O O . THR A 1 90 ? -15.150 -23.613 5.105 1.00 35.50 90 THR A O 1
ATOM 725 N N . ARG A 1 91 ? -14.020 -24.984 3.720 1.00 34.50 91 ARG A N 1
ATOM 726 C CA . ARG A 1 91 ? -15.147 -25.473 2.914 1.00 34.50 91 ARG A CA 1
ATOM 727 C C . ARG A 1 91 ? -15.799 -24.417 2.016 1.00 34.50 91 ARG A C 1
ATOM 729 O O . ARG A 1 91 ? -16.942 -24.026 2.232 1.00 34.50 91 ARG A O 1
ATOM 736 N N . LEU A 1 92 ? -15.182 -24.158 0.867 1.00 39.94 92 LEU A N 1
ATOM 737 C CA . LEU A 1 92 ? -15.942 -23.984 -0.376 1.00 39.94 92 LEU A CA 1
ATOM 738 C C . LEU A 1 92 ? -15.617 -25.098 -1.380 1.00 39.94 92 LEU A C 1
ATOM 740 O O . LEU A 1 92 ? -15.233 -24.860 -2.518 1.00 39.94 92 LEU A O 1
ATOM 744 N N . LYS A 1 93 ? -15.942 -26.344 -1.002 1.00 32.09 93 LYS A N 1
ATOM 745 C CA . LYS A 1 93 ? -16.426 -27.345 -1.972 1.00 32.09 93 LYS A CA 1
ATOM 746 C C . LYS A 1 93 ? -17.839 -26.948 -2.441 1.00 32.09 93 LYS A C 1
ATOM 748 O O . LYS A 1 93 ? -18.786 -27.712 -2.287 1.00 32.09 93 LYS A O 1
ATOM 753 N N . SER A 1 94 ? -18.012 -25.731 -2.953 1.00 33.97 94 SER A N 1
ATOM 754 C CA . SER A 1 94 ? -19.218 -25.386 -3.702 1.00 33.97 94 SER A CA 1
ATOM 755 C C . SER A 1 94 ? -19.000 -25.859 -5.131 1.00 33.97 94 SER A C 1
ATOM 757 O O . SER A 1 94 ? -17.976 -25.566 -5.747 1.00 33.97 94 SER A O 1
ATOM 759 N N . LYS A 1 95 ? -19.925 -26.690 -5.606 1.00 27.11 95 LYS A N 1
ATOM 760 C CA . LYS A 1 95 ? -19.885 -27.362 -6.904 1.00 27.11 95 LYS A CA 1
ATOM 761 C C . LYS A 1 95 ? -19.503 -26.383 -8.021 1.00 27.11 95 LYS A C 1
ATOM 763 O O . LYS A 1 95 ? -20.055 -25.291 -8.120 1.00 27.11 95 LYS A O 1
ATOM 768 N N . LYS A 1 96 ? -18.582 -26.827 -8.881 1.00 34.59 96 LYS A N 1
ATOM 769 C CA . LYS A 1 96 ? -18.205 -26.220 -10.166 1.00 34.59 96 LYS A CA 1
ATOM 770 C C . LYS A 1 96 ? -19.421 -26.106 -11.103 1.00 34.59 96 LYS A C 1
ATOM 772 O O . LYS A 1 96 ? -19.524 -26.879 -12.038 1.00 34.59 96 LYS A O 1
ATOM 777 N N . THR A 1 97 ? -20.350 -25.191 -10.856 1.00 34.12 97 THR A N 1
ATOM 778 C CA . THR A 1 97 ? -21.468 -24.873 -11.764 1.00 34.12 97 THR A CA 1
ATOM 779 C C . THR A 1 97 ? -22.221 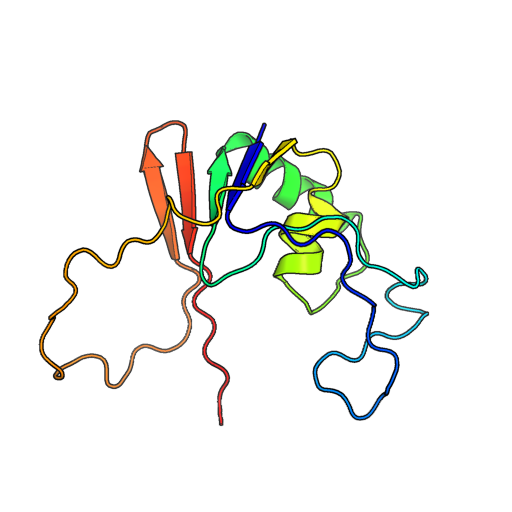-23.688 -11.171 1.00 34.12 97 THR A C 1
ATOM 781 O O . THR A 1 97 ? -23.067 -23.897 -10.314 1.00 34.12 97 THR A O 1
ATOM 784 N N . LEU A 1 98 ? -21.852 -22.456 -11.546 1.00 36.78 98 LEU A N 1
ATOM 785 C CA . LEU A 1 98 ? -22.785 -21.360 -11.893 1.00 36.78 98 LEU A CA 1
ATOM 786 C C . LEU A 1 98 ? -22.103 -19.987 -12.043 1.00 36.78 98 LEU A C 1
ATOM 788 O O . LEU A 1 98 ? -22.681 -19.099 -12.658 1.00 36.78 98 LEU A O 1
ATOM 792 N N . PHE A 1 99 ? -20.879 -19.780 -11.555 1.00 36.19 99 PHE A N 1
ATOM 793 C CA . PHE A 1 99 ? -20.214 -18.466 -11.631 1.00 36.19 99 PHE A CA 1
ATOM 794 C C . PHE A 1 99 ? -19.457 -18.234 -12.947 1.00 36.19 99 PHE A C 1
ATOM 796 O O . PHE A 1 99 ? -18.337 -17.743 -12.974 1.00 36.19 99 PHE A O 1
ATOM 803 N N . GLY A 1 100 ? -20.088 -18.573 -14.070 1.00 33.16 100 GLY A N 1
ATOM 804 C CA . GLY A 1 100 ? -19.533 -18.332 -15.401 1.00 33.16 100 GLY A CA 1
ATOM 805 C C . GLY A 1 100 ? -19.624 -16.880 -15.882 1.00 33.16 100 GLY A C 1
ATOM 806 O O . GLY A 1 100 ? -19.324 -16.647 -17.046 1.00 33.16 100 GLY A O 1
ATOM 807 N N . LYS A 1 101 ? -20.093 -15.913 -15.072 1.00 34.78 101 LYS A N 1
ATOM 808 C CA . LYS A 1 101 ? -20.458 -14.585 -15.610 1.00 34.78 101 LYS A CA 1
ATOM 809 C C . LYS A 1 101 ? -20.559 -13.407 -14.625 1.00 34.78 101 LYS A C 1
ATOM 811 O O . LYS A 1 101 ? -21.280 -12.463 -14.924 1.00 34.78 101 LYS A O 1
ATOM 816 N N . LEU A 1 102 ? -19.858 -13.399 -13.487 1.00 36.00 102 LEU A N 1
ATOM 817 C CA . LEU A 1 102 ? -19.849 -12.217 -12.601 1.00 36.00 102 LEU A CA 1
ATOM 818 C C . LEU A 1 102 ? -18.428 -11.692 -12.360 1.00 36.00 102 LEU A C 1
ATOM 820 O O . LEU A 1 102 ? -17.765 -12.017 -11.382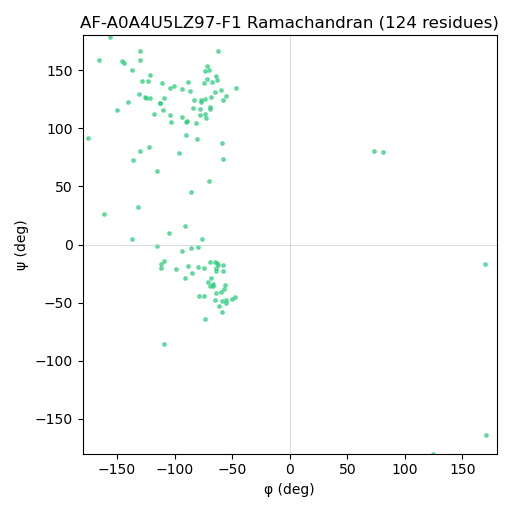 1.00 36.00 102 LEU A O 1
ATOM 824 N N . SER A 1 103 ? -17.967 -10.870 -13.298 1.00 38.56 103 SER A N 1
ATOM 825 C CA . SER A 1 103 ? -16.718 -10.115 -13.234 1.00 38.56 103 SER A CA 1
ATOM 826 C C . SER A 1 103 ? -16.921 -8.751 -12.555 1.00 38.56 103 SER A C 1
ATOM 828 O O . SER A 1 103 ? -17.867 -8.049 -12.907 1.00 38.56 103 SER A O 1
ATOM 830 N N . ARG A 1 104 ? -15.953 -8.347 -11.711 1.00 35.59 104 ARG A N 1
ATOM 831 C CA . ARG A 1 104 ? -15.713 -6.996 -11.136 1.00 35.59 104 ARG A CA 1
ATOM 832 C C . ARG A 1 104 ? -16.553 -6.582 -9.918 1.00 35.59 104 ARG A C 1
ATOM 834 O O . ARG A 1 104 ? -17.439 -5.744 -10.034 1.00 35.59 104 ARG A O 1
ATOM 841 N N . PHE A 1 105 ? -16.185 -7.052 -8.725 1.00 33.97 105 PHE A N 1
ATOM 842 C CA . PHE A 1 105 ? -16.653 -6.436 -7.477 1.00 33.97 105 PHE A CA 1
ATOM 843 C C . PHE A 1 105 ? -15.542 -6.390 -6.422 1.00 33.97 105 PHE A C 1
ATOM 845 O O . PHE A 1 105 ? -15.024 -7.424 -6.008 1.00 33.97 105 PHE A O 1
ATOM 852 N N . ALA A 1 106 ? -15.227 -5.188 -5.934 1.00 39.94 106 ALA A N 1
ATOM 853 C CA . ALA A 1 106 ? -14.644 -5.031 -4.608 1.00 39.94 106 ALA A CA 1
ATOM 854 C C . ALA A 1 106 ? -15.765 -5.296 -3.595 1.00 39.94 106 ALA A C 1
ATOM 856 O O . ALA A 1 106 ? -16.707 -4.511 -3.477 1.00 39.94 106 ALA A O 1
ATOM 857 N N . THR A 1 107 ? -15.711 -6.427 -2.896 1.00 41.09 107 THR A N 1
ATOM 858 C CA . THR A 1 107 ? -16.725 -6.756 -1.891 1.00 41.09 107 THR A CA 1
ATOM 859 C C . THR A 1 107 ? -16.289 -6.221 -0.534 1.00 41.09 107 THR A C 1
ATOM 861 O O . THR A 1 107 ? -15.410 -6.774 0.130 1.00 41.09 107 THR A O 1
ATOM 864 N N . PHE A 1 108 ? -16.929 -5.135 -0.103 1.00 39.38 108 PHE A N 1
ATOM 865 C CA . PHE A 1 108 ? -16.883 -4.689 1.284 1.00 39.38 108 PHE A CA 1
ATOM 866 C C . PHE A 1 108 ? -17.893 -5.514 2.074 1.00 39.38 108 PHE A C 1
ATOM 868 O O . PHE A 1 108 ? -19.099 -5.297 1.972 1.00 39.38 108 PHE A O 1
ATOM 875 N N . ARG A 1 109 ? -17.413 -6.477 2.864 1.00 41.91 109 ARG A N 1
ATOM 876 C CA . ARG A 1 109 ? -18.275 -7.224 3.780 1.00 41.91 109 ARG A CA 1
ATOM 877 C C . ARG A 1 109 ? -18.040 -6.703 5.189 1.00 41.91 109 ARG A C 1
ATOM 879 O O . ARG A 1 109 ? -16.964 -6.863 5.764 1.00 41.91 109 ARG A O 1
ATOM 886 N N . GLN A 1 110 ? -19.042 -6.039 5.750 1.00 36.84 110 GLN A N 1
ATOM 887 C CA . GLN A 1 110 ? -19.044 -5.715 7.170 1.00 36.84 110 GLN A CA 1
ATOM 888 C C . GLN A 1 110 ? -19.210 -7.024 7.951 1.00 36.84 110 GLN A C 1
ATOM 890 O O . GLN A 1 110 ? -20.214 -7.714 7.800 1.00 36.84 110 GLN A O 1
ATOM 895 N N . VAL A 1 111 ? -18.199 -7.395 8.741 1.00 50.97 111 VAL A N 1
ATOM 896 C CA . VAL A 1 111 ? -18.211 -8.633 9.544 1.00 50.97 111 VAL A CA 1
ATOM 897 C C . VAL A 1 111 ? -18.784 -8.356 10.937 1.00 50.97 111 VAL A C 1
ATOM 899 O O . VAL A 1 111 ? -19.401 -9.229 11.536 1.00 50.97 111 VAL A O 1
ATOM 902 N N . SER A 1 112 ? -18.632 -7.127 11.448 1.00 42.50 112 SER A N 1
ATOM 903 C CA . SER A 1 112 ? -19.250 -6.671 12.701 1.00 42.50 112 SER A CA 1
ATOM 904 C C . SER A 1 112 ? -19.405 -5.140 12.733 1.00 42.50 112 SER A C 1
ATOM 906 O O . SER A 1 112 ? -18.966 -4.443 11.819 1.00 42.50 112 SER A O 1
ATOM 908 N N . ARG A 1 113 ? -19.990 -4.573 13.803 1.00 48.72 113 ARG A N 1
ATOM 909 C CA . ARG A 1 113 ? -20.072 -3.105 14.008 1.00 48.72 113 ARG A CA 1
ATOM 910 C C . ARG A 1 113 ? -18.701 -2.402 14.024 1.00 48.72 113 ARG A C 1
ATOM 912 O O . ARG A 1 113 ? -18.628 -1.209 13.742 1.00 48.72 113 ARG A O 1
ATOM 919 N N . THR A 1 114 ? -17.614 -3.112 14.325 1.00 45.72 114 THR A N 1
ATOM 920 C CA . THR A 1 114 ? -16.262 -2.538 14.470 1.00 45.72 114 THR A CA 1
ATOM 921 C C . THR A 1 114 ? -15.290 -2.978 13.374 1.00 45.72 114 THR A C 1
ATOM 923 O O . THR A 1 114 ? -14.264 -2.320 13.166 1.00 45.72 114 THR A O 1
ATOM 926 N N . MET A 1 115 ? -15.620 -4.042 12.636 1.00 41.72 115 MET A N 1
ATOM 927 C CA . MET A 1 115 ? -14.705 -4.715 11.721 1.00 41.72 115 MET A CA 1
ATOM 928 C C . MET A 1 115 ? -15.282 -4.824 10.308 1.00 41.72 115 MET A C 1
ATOM 930 O O . MET A 1 115 ? -16.380 -5.346 10.098 1.00 41.72 115 MET A O 1
ATOM 934 N N . VAL A 1 116 ? -14.506 -4.358 9.331 1.00 52.84 116 VAL A N 1
ATOM 935 C CA . VAL A 1 116 ? -14.815 -4.493 7.906 1.00 52.84 116 VAL A CA 1
ATOM 936 C C . VAL A 1 116 ? -13.776 -5.436 7.313 1.00 52.84 116 VAL A C 1
ATOM 938 O O . VAL A 1 116 ? -12.574 -5.186 7.415 1.00 52.84 116 VAL A O 1
ATOM 941 N N . SER A 1 117 ? -14.224 -6.537 6.711 1.00 45.78 117 SER A N 1
ATOM 942 C CA . SER A 1 117 ? -13.368 -7.295 5.803 1.00 45.78 117 SER A CA 1
ATOM 943 C C . SER A 1 117 ? -13.460 -6.633 4.437 1.00 45.78 117 SER A C 1
ATOM 945 O O . SER A 1 117 ? -14.544 -6.564 3.850 1.00 45.78 117 SER A O 1
ATOM 947 N N . VAL A 1 118 ? -12.332 -6.121 3.957 1.00 51.41 118 VAL A N 1
ATOM 948 C CA . VAL A 1 118 ? -12.209 -5.677 2.573 1.00 51.41 118 VAL A CA 1
ATOM 949 C C . VAL A 1 118 ? -11.636 -6.863 1.813 1.00 51.41 118 VAL A C 1
ATOM 951 O O . VAL A 1 118 ? -10.495 -7.259 2.044 1.00 51.41 118 VAL A O 1
ATOM 954 N N . ILE A 1 119 ? -12.460 -7.478 0.968 1.00 49.06 119 ILE A N 1
ATOM 955 C CA . ILE A 1 119 ? -12.014 -8.527 0.055 1.00 49.06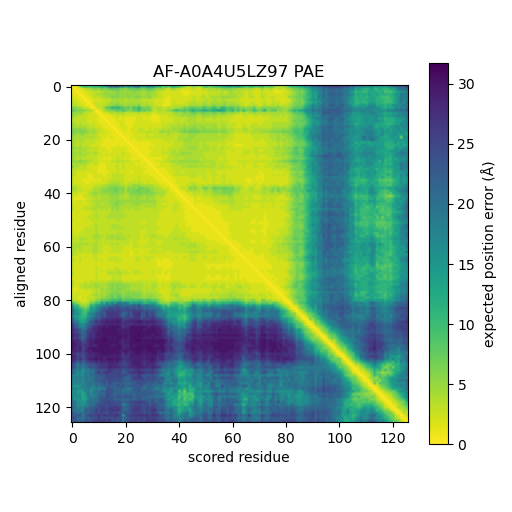 119 ILE A CA 1
ATOM 956 C C . ILE A 1 119 ? -11.907 -7.867 -1.318 1.00 49.06 119 ILE A C 1
ATOM 958 O O . ILE A 1 119 ? -12.924 -7.551 -1.942 1.00 49.06 119 ILE A O 1
ATOM 962 N N . LEU A 1 120 ? -10.672 -7.612 -1.749 1.00 44.38 120 LEU A N 1
ATOM 963 C CA . LEU A 1 120 ? -10.374 -7.111 -3.087 1.00 44.38 120 LEU A CA 1
ATOM 964 C C . LEU A 1 120 ? -10.158 -8.322 -3.998 1.00 44.38 120 LEU A C 1
ATOM 966 O O . LEU A 1 120 ? -9.071 -8.885 -4.065 1.00 44.38 120 LEU A O 1
ATOM 970 N N . ILE A 1 121 ? -11.221 -8.757 -4.678 1.00 37.12 121 ILE A N 1
ATOM 971 C CA . ILE A 1 121 ? -11.119 -9.787 -5.715 1.00 37.12 121 ILE A CA 1
ATOM 972 C C . ILE A 1 121 ? -10.839 -9.075 -7.038 1.00 37.12 121 ILE A C 1
ATOM 974 O O . ILE A 1 121 ? -11.731 -8.453 -7.616 1.00 37.12 121 ILE A O 1
ATOM 978 N N . TRP A 1 122 ? -9.601 -9.172 -7.519 1.00 34.06 122 TRP A N 1
ATOM 979 C CA . TRP A 1 122 ? -9.211 -8.674 -8.834 1.00 34.06 122 TRP A CA 1
ATOM 980 C C . TRP A 1 122 ? -8.912 -9.839 -9.784 1.00 34.06 122 TRP A C 1
ATOM 982 O O . TRP A 1 122 ? -7.936 -10.563 -9.598 1.00 34.06 122 TRP A O 1
ATOM 992 N N . GLU A 1 123 ? -9.706 -9.982 -10.847 1.00 32.78 123 GLU A N 1
ATOM 993 C CA . GLU A 1 123 ? -9.379 -10.828 -12.001 1.00 32.78 123 GLU A CA 1
ATOM 994 C C . GLU A 1 123 ? -9.161 -9.916 -13.221 1.00 32.78 123 GLU A C 1
ATOM 996 O O . GLU A 1 123 ? -10.031 -9.109 -13.566 1.00 32.78 123 GLU A O 1
ATOM 1001 N N . LYS A 1 124 ? -7.974 -9.977 -13.849 1.00 29.95 124 LYS A N 1
ATOM 1002 C CA . LYS A 1 124 ? -7.680 -9.174 -15.049 1.00 29.95 124 LYS A CA 1
ATOM 1003 C C . LYS A 1 124 ? -8.451 -9.726 -16.258 1.00 29.95 124 LYS A C 1
ATOM 1005 O O . LYS A 1 124 ? -8.520 -10.944 -16.410 1.00 29.95 124 LYS A O 1
ATOM 1010 N N . PRO A 1 125 ? -8.964 -8.861 -17.153 1.00 32.91 125 PRO A N 1
ATOM 1011 C CA . PRO A 1 125 ? -9.383 -9.308 -18.475 1.00 32.91 125 PRO A CA 1
ATOM 1012 C C . PRO A 1 125 ? -8.160 -9.823 -19.251 1.00 32.91 125 PRO A C 1
ATOM 1014 O O . PRO A 1 125 ? -7.050 -9.324 -19.045 1.00 32.91 125 PRO A O 1
ATOM 1017 N N . LYS A 1 126 ? -8.398 -10.855 -20.068 1.00 38.25 126 LYS A N 1
ATOM 1018 C CA . LYS A 1 126 ? -7.408 -11.514 -20.931 1.00 38.25 126 LYS A CA 1
ATOM 1019 C C . LYS A 1 126 ? -6.745 -10.540 -21.896 1.00 38.25 126 LYS A C 1
ATOM 1021 O O . LYS A 1 126 ? -7.458 -9.628 -22.370 1.00 38.25 126 LYS A O 1
#

Mean predicted aligned error: 11.63 Å

InterPro domains:
  IPR002659 Glycosyl transferase, family 31 [PF01762] (4-78)